Protein AF-A0A2V2YXD4-F1 (afdb_monomer)

Solvent-accessible surface area (backbone atoms only — not comparable to full-atom values): 4181 Å² total; per-residue (Å²): 125,76,44,64,26,43,34,31,32,64,99,60,66,69,46,82,43,82,38,38,70,70,53,50,53,52,48,54,52,36,15,69,75,68,33,37,39,78,47,84,50,97,93,46,72,45,49,28,32,34,41,30,43,67,42,98,92,69,42,85,42,74,47,81,34,72,67,78,79,84,123

Sequence (71 aa):
MHINITAMIKDGGSQIVKVTPHMLRKLAVAIQQKGSEIIHMQSGSAEVVGFLVQGSQVGERVIILGKGDPQ

Foldseek 3Di:
DWFWKWFQFPPDGTDTDIHDPVVVVVQLVCCQVPQWDWDQDPVGITITRFIWGDDPVPHTDGTHRGDPPPD

Secondary structure (DSSP, 8-state):
--EEEEEEETTS-EEEEEE-HHHHHHHHHHHHHHS-EEEEETTEEEEEEEEEEEETTTEEEEEE-------

pLDDT: mean 78.39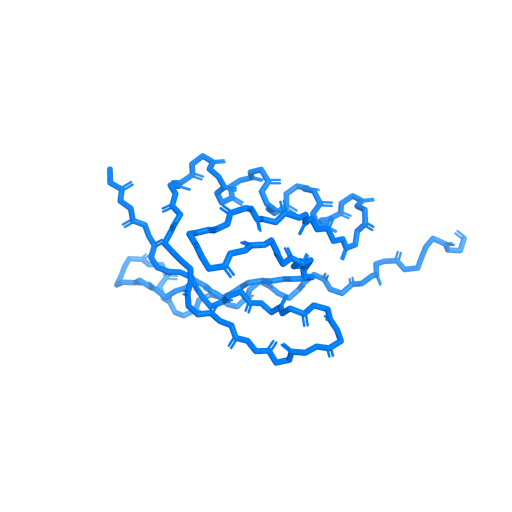, std 14.21, range [40.31, 91.31]

Organism: NCBI:txid375489

Mean predicted aligned error: 6.85 Å

Nearest PDB structures (foldseek):
  6sg9-assembly1_DB  TM=3.871E-01  e=3.950E-01  Trypanosoma brucei brucei
  7aor-assembly1_ab  TM=3.984E-01  e=3.730E-01  Trypanosoma cruzi strain CL Brener
  8sug-assembly1_C  TM=2.319E-01  e=5.260E-01  Pse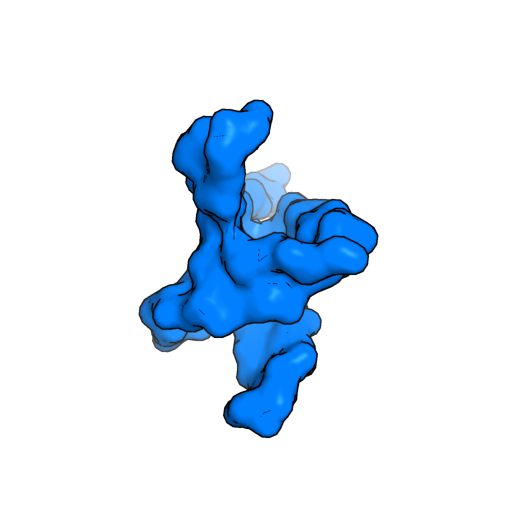udomonas aeruginosa PAO1
  1ywl-assembly1_A  TM=3.242E-01  e=3.106E+00  Enterococcus faecalis

Radius of gyration: 11.87 Å; Cα contacts (8 Å, |Δi|>4): 122; chains: 1; bounding box: 27×33×30 Å

Structure (mmCIF, N/CA/C/O backbone):
data_AF-A0A2V2YXD4-F1
#
_entry.id   AF-A0A2V2YXD4-F1
#
loop_
_atom_site.group_PDB
_atom_site.id
_atom_site.type_symbol
_atom_site.label_atom_id
_atom_site.label_alt_id
_atom_site.label_comp_id
_atom_site.label_asym_id
_atom_site.label_entity_id
_atom_site.label_seq_id
_atom_site.pdbx_PDB_ins_code
_atom_site.Cartn_x
_atom_site.Cartn_y
_atom_site.Cartn_z
_atom_site.occupancy
_atom_site.B_iso_or_equiv
_atom_site.auth_seq_id
_atom_site.auth_comp_id
_atom_site.auth_asym_id
_atom_site.auth_atom_id
_atom_site.pdbx_PDB_model_num
ATOM 1 N N . MET A 1 1 ? -3.859 -3.302 17.683 1.00 73.94 1 MET A N 1
ATOM 2 C CA . MET A 1 1 ? -4.889 -3.506 16.636 1.00 73.94 1 MET A CA 1
ATOM 3 C C . MET A 1 1 ? -4.202 -3.520 15.279 1.00 73.94 1 MET A C 1
ATOM 5 O O . MET A 1 1 ? -3.294 -2.720 15.081 1.00 73.94 1 MET A O 1
ATOM 9 N N . HIS A 1 2 ? -4.590 -4.429 14.387 1.00 79.56 2 HIS A N 1
ATOM 10 C CA . HIS A 1 2 ? -4.024 -4.540 13.040 1.00 79.56 2 HIS A CA 1
ATOM 11 C C . HIS A 1 2 ? -5.119 -4.328 11.994 1.00 79.56 2 HIS A C 1
ATOM 13 O O . HIS A 1 2 ? -6.269 -4.684 12.242 1.00 79.56 2 HIS A O 1
ATOM 19 N N . ILE A 1 3 ? -4.747 -3.764 10.850 1.00 83.31 3 ILE A N 1
ATOM 20 C CA . ILE A 1 3 ? -5.611 -3.478 9.705 1.00 83.31 3 ILE A CA 1
ATOM 21 C C . ILE A 1 3 ? -5.071 -4.284 8.525 1.00 83.31 3 ILE A C 1
ATOM 23 O O . ILE A 1 3 ? -3.861 -4.298 8.295 1.00 83.31 3 ILE A O 1
ATOM 27 N N . ASN A 1 4 ? -5.952 -4.963 7.796 1.00 86.81 4 ASN A N 1
ATOM 28 C CA . ASN A 1 4 ? -5.583 -5.567 6.522 1.00 86.81 4 ASN A CA 1
ATOM 29 C C . ASN A 1 4 ? -5.712 -4.501 5.436 1.00 86.81 4 ASN A C 1
ATOM 31 O O . ASN A 1 4 ? -6.737 -3.825 5.349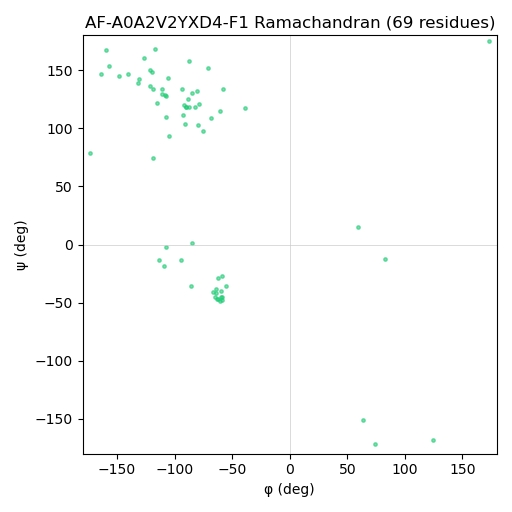 1.00 86.81 4 ASN A O 1
ATOM 35 N N . ILE A 1 5 ? -4.672 -4.360 4.627 1.00 87.62 5 ILE A N 1
ATOM 36 C CA . ILE A 1 5 ? -4.674 -3.505 3.446 1.00 87.62 5 ILE A CA 1
ATOM 37 C C . ILE A 1 5 ? -4.362 -4.343 2.221 1.00 87.62 5 ILE A C 1
ATOM 39 O O . ILE A 1 5 ? -3.606 -5.308 2.312 1.00 87.62 5 ILE A O 1
ATOM 43 N N . THR A 1 6 ? -4.888 -3.943 1.073 1.00 90.25 6 THR A N 1
ATOM 44 C CA . THR A 1 6 ? -4.409 -4.449 -0.214 1.00 90.25 6 THR A CA 1
ATOM 45 C C . THR A 1 6 ? -3.306 -3.514 -0.686 1.00 90.25 6 THR A C 1
ATOM 47 O O . THR A 1 6 ? -3.588 -2.393 -1.100 1.00 90.25 6 THR A O 1
ATOM 50 N N . ALA A 1 7 ? -2.050 -3.936 -0.568 1.00 89.69 7 ALA A N 1
ATOM 51 C CA . ALA A 1 7 ? -0.889 -3.204 -1.055 1.00 89.69 7 ALA A CA 1
ATOM 52 C C . ALA A 1 7 ? -0.716 -3.434 -2.561 1.00 89.69 7 ALA A C 1
ATOM 54 O O . ALA A 1 7 ? -0.755 -4.573 -3.028 1.00 89.69 7 ALA A O 1
ATOM 55 N N . MET A 1 8 ? -0.519 -2.355 -3.313 1.00 89.75 8 MET A N 1
ATOM 56 C CA . MET A 1 8 ? -0.200 -2.390 -4.739 1.00 89.75 8 MET A CA 1
ATOM 57 C C . MET A 1 8 ? 1.316 -2.426 -4.885 1.00 89.75 8 MET A C 1
ATOM 59 O O . MET A 1 8 ? 2.000 -1.506 -4.428 1.00 89.75 8 MET A O 1
ATOM 63 N N . ILE A 1 9 ? 1.838 -3.495 -5.476 1.00 89.62 9 ILE A N 1
ATOM 64 C CA . ILE A 1 9 ? 3.278 -3.725 -5.575 1.00 89.62 9 ILE A CA 1
ATOM 65 C C . ILE A 1 9 ? 3.768 -3.170 -6.910 1.00 89.62 9 ILE A C 1
ATOM 67 O O . ILE A 1 9 ? 3.154 -3.398 -7.956 1.00 89.62 9 ILE A O 1
ATOM 71 N N . LYS A 1 10 ? 4.875 -2.432 -6.877 1.00 85.94 10 LYS A N 1
ATOM 72 C CA . LYS A 1 10 ? 5.532 -1.938 -8.084 1.00 85.94 10 LYS A CA 1
ATOM 73 C C . LYS A 1 10 ? 5.912 -3.115 -8.977 1.00 85.94 10 LYS A C 1
ATOM 75 O O . LYS A 1 10 ? 6.441 -4.110 -8.490 1.00 85.94 10 LYS A O 1
ATOM 80 N N . ASP A 1 11 ? 5.611 -2.997 -10.264 1.00 81.94 11 ASP A N 1
ATOM 81 C CA . ASP A 1 11 ? 5.928 -4.003 -11.282 1.00 81.94 11 ASP A CA 1
ATOM 82 C C . ASP A 1 11 ? 5.313 -5.401 -11.037 1.00 81.94 11 ASP A C 1
ATOM 84 O O . ASP A 1 11 ? 5.707 -6.367 -11.690 1.00 81.94 11 ASP A O 1
ATOM 88 N N . GLY A 1 12 ? 4.323 -5.545 -10.138 1.00 69.12 12 GLY A N 1
ATOM 89 C CA . GLY A 1 12 ? 3.792 -6.876 -9.829 1.00 69.12 12 GLY A CA 1
ATOM 90 C C . GLY A 1 12 ? 2.570 -6.963 -8.915 1.00 69.12 12 GLY A C 1
ATOM 91 O O . GLY A 1 12 ? 2.682 -7.394 -7.774 1.00 69.12 12 GLY A O 1
ATOM 92 N N . GLY A 1 13 ? 1.375 -6.711 -9.455 1.00 85.38 13 GLY A N 1
ATOM 93 C CA . GLY A 1 13 ? 0.101 -7.113 -8.841 1.00 85.38 13 GLY A CA 1
ATOM 94 C C . GLY A 1 13 ? -0.215 -6.460 -7.488 1.00 85.38 13 GLY A C 1
ATOM 95 O O . GLY A 1 13 ? 0.167 -5.325 -7.202 1.00 85.38 13 GLY A O 1
ATOM 96 N N . SER A 1 14 ? -0.973 -7.173 -6.653 1.00 88.06 14 SER A N 1
ATOM 97 C CA . SER A 1 14 ? -1.377 -6.697 -5.328 1.00 88.06 14 SER A CA 1
ATOM 98 C C . SER A 1 14 ? -1.328 -7.807 -4.290 1.00 88.06 14 SER A C 1
ATOM 100 O O . SER A 1 14 ? -1.658 -8.953 -4.598 1.00 88.06 14 SER A O 1
ATOM 102 N N . GLN A 1 15 ? -1.001 -7.458 -3.050 1.00 88.44 15 GLN A N 1
ATOM 103 C CA . GLN A 1 15 ? -0.941 -8.399 -1.936 1.00 88.44 15 GLN A CA 1
ATOM 104 C C . GLN A 1 15 ? -1.695 -7.862 -0.722 1.00 88.44 15 GLN A C 1
ATOM 106 O O . GLN A 1 15 ? -1.636 -6.675 -0.412 1.00 88.44 15 GLN A O 1
ATOM 111 N N . ILE A 1 16 ? -2.379 -8.747 0.002 1.00 88.94 16 ILE A N 1
ATOM 112 C CA . ILE A 1 16 ? -2.977 -8.388 1.288 1.00 88.94 16 ILE A CA 1
ATOM 113 C C . ILE A 1 16 ? -1.882 -8.391 2.356 1.00 88.94 16 ILE A C 1
ATOM 115 O O . ILE A 1 16 ? -1.249 -9.417 2.607 1.00 88.94 16 ILE A O 1
ATOM 119 N N . VAL A 1 17 ? -1.683 -7.247 3.007 1.00 87.94 17 VAL A N 1
ATOM 120 C CA . VAL A 1 17 ? -0.679 -7.044 4.054 1.00 87.94 17 VAL A CA 1
ATOM 121 C C . VAL A 1 17 ? -1.370 -6.609 5.336 1.00 87.94 17 VAL A C 1
ATOM 123 O O . VAL A 1 17 ? -2.260 -5.758 5.336 1.00 87.94 17 VAL A O 1
ATOM 126 N N . LYS A 1 18 ? -0.947 -7.186 6.460 1.00 88.31 18 LYS A N 1
ATOM 127 C CA . LYS A 1 18 ? -1.421 -6.786 7.782 1.00 88.31 18 LYS A CA 1
ATOM 128 C C . LYS A 1 18 ? -0.491 -5.716 8.346 1.00 88.31 18 LYS A C 1
ATOM 130 O O . LYS A 1 18 ? 0.693 -5.965 8.549 1.00 88.31 18 LYS A O 1
ATOM 135 N N . VAL A 1 19 ? -1.031 -4.536 8.626 1.00 85.38 19 VAL A N 1
ATOM 136 C CA . VAL A 1 19 ? -0.272 -3.378 9.118 1.00 85.38 19 VAL A CA 1
ATOM 137 C C . VAL A 1 19 ? -0.873 -2.823 10.403 1.00 85.38 19 VAL A C 1
ATOM 139 O O . VAL A 1 19 ? -2.034 -3.062 10.737 1.00 85.38 19 VAL A O 1
ATOM 142 N N . THR A 1 20 ? -0.084 -2.060 11.151 1.00 88.00 20 THR A N 1
ATOM 143 C CA . THR A 1 20 ? -0.606 -1.243 12.255 1.00 88.00 20 THR A CA 1
ATOM 144 C C . THR A 1 20 ? -1.053 0.133 11.737 1.00 88.00 20 THR A C 1
ATOM 146 O O . THR A 1 20 ? -0.543 0.587 10.710 1.00 88.00 20 THR A O 1
ATOM 149 N N . PRO A 1 21 ? -1.942 0.860 12.442 1.00 83.62 21 PRO A N 1
ATOM 150 C CA . PRO A 1 21 ? -2.328 2.222 12.049 1.00 83.62 21 PRO A CA 1
ATOM 151 C C . PRO A 1 21 ? -1.134 3.181 11.893 1.00 83.62 21 PRO A C 1
ATOM 153 O O . PRO A 1 21 ? -1.102 4.018 10.996 1.00 83.62 21 PRO A O 1
ATOM 156 N N . HIS A 1 22 ? -0.110 3.028 12.736 1.00 85.19 22 HIS A N 1
ATOM 157 C CA . HIS A 1 22 ? 1.120 3.812 12.644 1.00 85.19 22 HIS A CA 1
ATOM 158 C C . HIS A 1 22 ? 1.926 3.492 11.372 1.00 85.19 22 HIS A C 1
ATOM 160 O O . HIS A 1 22 ? 2.430 4.406 10.718 1.00 85.19 22 HIS A O 1
ATOM 166 N N . MET A 1 23 ? 2.011 2.213 10.987 1.00 87.00 23 MET A N 1
ATOM 167 C CA . MET A 1 23 ? 2.629 1.809 9.718 1.00 87.00 23 MET A CA 1
ATOM 168 C C . MET A 1 23 ? 1.855 2.350 8.519 1.00 87.00 23 MET A C 1
ATOM 170 O O . MET A 1 23 ? 2.479 2.798 7.568 1.00 87.00 23 MET A O 1
ATOM 174 N N . LEU A 1 24 ? 0.521 2.379 8.587 1.00 86.00 24 LEU A N 1
ATOM 175 C CA . LEU A 1 24 ? -0.325 2.942 7.534 1.00 86.00 24 LEU A CA 1
ATOM 176 C C . LEU A 1 24 ? 0.006 4.417 7.269 1.00 86.00 24 LEU A C 1
ATOM 178 O O . LEU A 1 24 ? 0.169 4.824 6.122 1.00 86.00 24 LEU A O 1
ATOM 182 N N . ARG A 1 25 ? 0.163 5.214 8.336 1.00 85.19 25 ARG A N 1
ATOM 183 C CA . ARG A 1 25 ? 0.567 6.624 8.225 1.00 85.19 25 ARG A CA 1
ATOM 184 C C . ARG A 1 25 ? 1.951 6.764 7.596 1.00 85.19 25 ARG A C 1
ATOM 186 O O . ARG A 1 25 ? 2.125 7.589 6.707 1.00 85.19 25 ARG A O 1
ATOM 193 N N . LYS A 1 26 ? 2.926 5.971 8.054 1.00 89.00 26 LYS A N 1
ATOM 194 C CA . LYS A 1 26 ? 4.287 5.979 7.495 1.00 89.00 26 LYS A CA 1
ATOM 195 C C . LYS A 1 26 ? 4.288 5.619 6.011 1.00 89.00 26 LYS A C 1
ATOM 197 O O . LYS A 1 26 ? 4.917 6.320 5.229 1.00 89.00 26 LYS A O 1
ATOM 202 N N . LEU A 1 27 ? 3.534 4.585 5.645 1.00 87.88 27 LEU A N 1
ATOM 203 C CA . LEU A 1 27 ? 3.378 4.122 4.273 1.00 87.88 27 LEU A CA 1
ATOM 204 C C . LEU A 1 27 ? 2.768 5.213 3.384 1.00 87.88 27 LEU A C 1
ATOM 206 O O . LEU A 1 27 ? 3.328 5.528 2.342 1.00 87.88 27 LEU A O 1
ATOM 210 N N . ALA A 1 28 ? 1.678 5.850 3.824 1.00 85.19 28 ALA A N 1
ATOM 211 C CA . ALA A 1 28 ? 1.042 6.943 3.086 1.00 85.19 28 ALA A CA 1
ATOM 212 C C . ALA A 1 28 ? 1.997 8.119 2.834 1.00 85.19 28 ALA A C 1
ATOM 214 O O . ALA A 1 28 ? 2.097 8.596 1.708 1.00 85.19 28 ALA A O 1
ATOM 215 N N . VAL A 1 29 ? 2.717 8.565 3.870 1.00 86.81 29 VAL A N 1
ATOM 216 C CA . VAL A 1 29 ? 3.668 9.684 3.768 1.00 86.81 29 VAL A CA 1
ATOM 217 C C . VAL A 1 29 ? 4.831 9.336 2.843 1.00 86.81 29 VAL A C 1
ATOM 219 O O . VAL A 1 29 ? 5.201 10.145 1.997 1.00 86.81 29 VAL A O 1
ATOM 222 N N . ALA A 1 30 ? 5.398 8.137 2.981 1.00 88.06 30 ALA A N 1
ATOM 223 C CA . ALA A 1 30 ? 6.517 7.709 2.155 1.00 88.06 30 ALA A CA 1
ATOM 224 C C . ALA A 1 30 ? 6.133 7.625 0.674 1.00 88.06 30 ALA A C 1
ATOM 226 O O . ALA A 1 30 ? 6.829 8.194 -0.164 1.00 88.06 30 ALA A O 1
ATOM 227 N N . ILE A 1 31 ? 4.987 7.014 0.362 1.00 87.00 31 ILE A N 1
ATOM 228 C CA . ILE A 1 31 ? 4.489 6.931 -1.014 1.00 87.00 31 ILE A CA 1
ATOM 229 C C . ILE A 1 31 ? 4.167 8.329 -1.556 1.00 87.00 31 ILE A C 1
ATOM 231 O O . ILE A 1 31 ? 4.543 8.641 -2.679 1.00 87.00 31 ILE A O 1
ATOM 235 N N . GLN A 1 32 ? 3.553 9.209 -0.759 1.00 83.69 32 GLN A N 1
ATOM 236 C CA . GLN A 1 32 ? 3.282 10.589 -1.175 1.00 83.69 32 GLN A CA 1
ATOM 237 C C . GLN A 1 32 ? 4.567 11.360 -1.529 1.00 83.69 32 GLN A C 1
ATOM 239 O O . GLN A 1 32 ? 4.569 12.137 -2.478 1.00 83.69 32 GLN A O 1
ATOM 244 N N . GLN A 1 33 ? 5.646 11.177 -0.763 1.00 84.50 33 GLN A N 1
ATOM 245 C CA . GLN A 1 33 ? 6.894 11.934 -0.930 1.00 84.50 33 GLN A CA 1
ATOM 246 C C . GLN A 1 33 ? 7.841 11.338 -1.974 1.00 84.50 33 GLN A C 1
ATOM 248 O O . GLN A 1 33 ? 8.554 12.078 -2.645 1.00 84.50 33 GLN A O 1
ATOM 253 N N . LYS A 1 34 ? 7.895 10.008 -2.073 1.00 87.12 34 LYS A N 1
ATOM 254 C CA . LYS A 1 34 ? 8.899 9.278 -2.865 1.00 87.12 34 LYS A CA 1
ATOM 255 C C . LYS A 1 34 ? 8.298 8.530 -4.055 1.00 87.12 34 LYS A C 1
ATOM 257 O O . LYS A 1 34 ? 9.039 8.050 -4.904 1.00 87.12 34 LYS A O 1
ATOM 262 N N . GLY A 1 35 ? 6.974 8.386 -4.099 1.00 84.56 35 GLY A N 1
ATOM 263 C CA . GLY A 1 35 ? 6.252 7.551 -5.061 1.00 84.56 35 GLY A CA 1
ATOM 26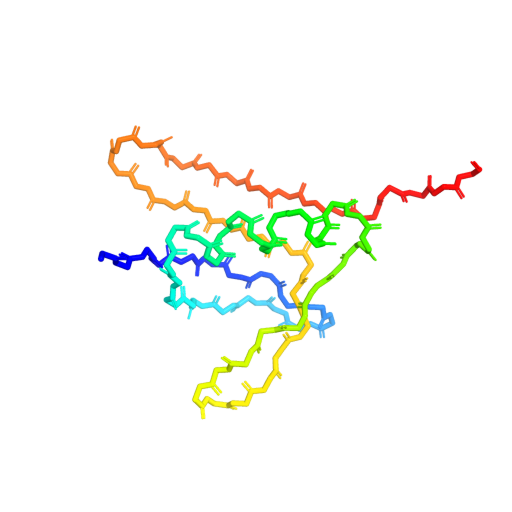4 C C . GLY A 1 35 ? 6.186 6.063 -4.693 1.00 84.56 35 GLY A C 1
ATOM 265 O O . GLY A 1 35 ? 5.405 5.332 -5.297 1.00 84.56 35 GLY A O 1
ATOM 266 N N . SER A 1 36 ? 6.965 5.600 -3.710 1.00 89.62 36 SER A N 1
ATOM 267 C CA . SER A 1 36 ? 6.947 4.216 -3.228 1.00 89.62 36 SER A CA 1
ATOM 268 C C . SER A 1 36 ? 7.537 4.071 -1.818 1.00 89.62 36 SER A C 1
ATOM 270 O O . SER A 1 36 ? 8.164 4.992 -1.291 1.00 89.62 36 SER A O 1
ATOM 272 N N . GLU A 1 37 ? 7.334 2.907 -1.198 1.00 91.25 37 GLU A N 1
ATOM 273 C CA . GLU A 1 37 ? 7.978 2.501 0.057 1.00 91.25 37 GLU A CA 1
ATOM 274 C C . GLU A 1 37 ? 8.191 0.982 0.098 1.00 91.25 37 GLU A C 1
ATOM 276 O O . GLU A 1 37 ? 7.352 0.218 -0.378 1.00 91.25 37 GLU A O 1
ATOM 281 N N . ILE A 1 38 ? 9.290 0.525 0.702 1.00 91.31 38 ILE A N 1
ATOM 282 C CA . ILE A 1 38 ? 9.572 -0.907 0.860 1.00 91.31 38 ILE A CA 1
ATOM 283 C C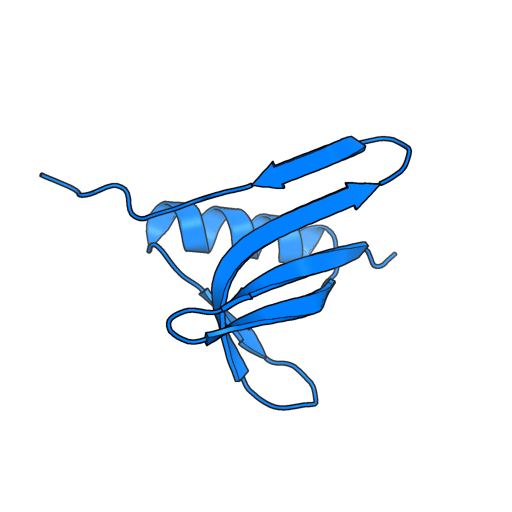 . ILE A 1 38 ? 8.941 -1.416 2.157 1.00 91.31 38 ILE A C 1
ATOM 285 O O . ILE A 1 38 ? 9.232 -0.916 3.242 1.00 91.31 38 ILE A O 1
ATOM 289 N N . ILE A 1 39 ? 8.114 -2.457 2.059 1.00 88.81 39 ILE A N 1
ATOM 290 C CA . ILE A 1 39 ? 7.547 -3.142 3.223 1.00 88.81 39 ILE A CA 1
ATOM 291 C C . ILE A 1 39 ? 8.221 -4.501 3.384 1.00 88.81 39 ILE A C 1
ATOM 293 O O . ILE A 1 39 ? 8.250 -5.305 2.454 1.00 88.81 39 ILE A O 1
ATOM 297 N N . HIS A 1 40 ? 8.725 -4.770 4.587 1.00 86.56 40 HIS A N 1
ATOM 298 C CA . HIS A 1 40 ? 9.279 -6.069 4.956 1.00 86.56 40 HIS A CA 1
ATOM 299 C C . HIS A 1 40 ? 8.180 -6.964 5.536 1.00 86.56 40 HIS A C 1
ATOM 301 O O . HIS A 1 40 ? 7.566 -6.645 6.556 1.00 86.56 40 HIS A O 1
ATOM 307 N N . MET A 1 41 ? 7.932 -8.088 4.875 1.00 79.88 41 MET A N 1
ATOM 308 C CA . MET A 1 41 ? 6.955 -9.107 5.247 1.00 79.88 41 MET A CA 1
ATOM 309 C C . MET A 1 41 ? 7.671 -10.427 5.541 1.00 79.88 41 MET A C 1
ATOM 311 O O . MET A 1 41 ? 8.843 -10.609 5.217 1.00 79.88 41 MET A O 1
ATOM 315 N N . GLN A 1 42 ? 6.955 -11.392 6.121 1.00 76.75 42 GLN A N 1
ATOM 316 C CA . GLN A 1 42 ? 7.512 -12.731 6.358 1.00 76.75 42 GLN A CA 1
ATOM 317 C C . GLN A 1 42 ? 7.892 -13.453 5.053 1.00 76.75 42 GLN A C 1
ATOM 319 O O . GLN A 1 42 ? 8.819 -14.254 5.051 1.00 76.75 42 GLN A O 1
ATOM 324 N N . SER A 1 43 ? 7.207 -13.149 3.946 1.00 77.25 43 SER A N 1
ATOM 325 C CA . SER A 1 43 ? 7.466 -13.717 2.617 1.00 77.25 43 SER A CA 1
ATOM 326 C C . SER A 1 43 ? 8.568 -12.997 1.829 1.00 77.25 43 SER A C 1
ATOM 328 O O . SER A 1 43 ? 8.812 -13.352 0.681 1.00 77.25 43 SER A O 1
ATOM 330 N N . GLY A 1 44 ? 9.202 -11.970 2.403 1.00 85.38 44 GLY A N 1
ATOM 331 C CA . GLY A 1 44 ? 10.191 -11.131 1.727 1.00 85.38 44 GLY A CA 1
ATOM 332 C C . GLY A 1 44 ? 9.833 -9.647 1.768 1.00 85.38 44 GLY A C 1
ATOM 333 O O . GLY A 1 44 ? 8.954 -9.219 2.513 1.00 85.38 44 GLY A O 1
ATOM 334 N N . SER A 1 45 ? 10.538 -8.847 0.973 1.00 89.38 45 SER A N 1
ATOM 335 C CA . SER A 1 45 ? 10.300 -7.402 0.882 1.00 89.38 45 SER A CA 1
ATOM 336 C C . SER A 1 45 ? 9.594 -7.070 -0.424 1.00 89.38 45 SER A C 1
ATOM 338 O O . SER A 1 45 ? 9.904 -7.679 -1.445 1.00 89.38 45 SER A O 1
ATOM 340 N N . ALA A 1 46 ? 8.681 -6.105 -0.402 1.00 88.62 46 ALA A N 1
ATOM 341 C CA . ALA A 1 46 ? 8.005 -5.632 -1.606 1.00 88.62 46 ALA A CA 1
ATOM 342 C C . ALA A 1 46 ? 8.017 -4.104 -1.671 1.00 88.62 46 ALA A C 1
ATOM 344 O O . ALA A 1 46 ? 7.811 -3.438 -0.654 1.00 88.62 46 ALA A O 1
ATOM 345 N N . GLU A 1 47 ? 8.256 -3.555 -2.863 1.00 91.00 47 GLU A N 1
ATOM 346 C CA . GLU A 1 47 ? 8.127 -2.121 -3.123 1.00 91.00 47 GLU A CA 1
ATOM 347 C C . GLU A 1 47 ? 6.654 -1.796 -3.383 1.00 91.00 47 GLU A C 1
ATOM 349 O O . GLU A 1 47 ? 6.044 -2.316 -4.313 1.00 91.00 47 GLU A O 1
ATOM 354 N N . VAL A 1 48 ? 6.068 -0.952 -2.542 1.00 90.44 48 VAL A N 1
ATOM 355 C CA . VAL A 1 48 ? 4.643 -0.620 -2.550 1.00 90.44 48 VAL A CA 1
ATOM 356 C C . VAL A 1 48 ? 4.444 0.796 -3.063 1.00 90.44 48 VAL A C 1
ATOM 358 O O . VAL A 1 48 ? 5.055 1.732 -2.556 1.00 90.44 48 VAL A O 1
ATOM 361 N N . VAL A 1 49 ? 3.560 0.950 -4.048 1.00 90.25 49 VAL A N 1
ATOM 362 C CA . VAL A 1 49 ? 3.238 2.232 -4.712 1.00 90.25 49 VAL A CA 1
ATOM 363 C C . VAL A 1 49 ? 1.859 2.770 -4.331 1.00 90.25 49 VAL A C 1
ATOM 365 O O . VAL A 1 49 ? 1.443 3.837 -4.757 1.00 90.25 49 VAL A O 1
ATOM 368 N N . GLY A 1 50 ? 1.111 2.035 -3.517 1.00 89.12 50 GLY A N 1
ATOM 369 C CA . GLY A 1 50 ? -0.166 2.486 -2.978 1.00 89.12 50 GLY A CA 1
ATOM 370 C C . GLY A 1 50 ? -0.861 1.371 -2.223 1.00 89.12 50 GLY A C 1
ATOM 371 O O . GLY A 1 50 ? -0.373 0.240 -2.173 1.00 89.12 50 GLY A O 1
ATOM 372 N N . PHE A 1 51 ? -1.995 1.678 -1.603 1.00 88.50 51 PHE A N 1
ATOM 373 C CA . PHE A 1 51 ? -2.741 0.672 -0.859 1.00 88.50 51 PHE A CA 1
ATOM 374 C C . PHE A 1 51 ? -4.221 1.022 -0.710 1.00 88.50 51 PHE A C 1
ATOM 376 O O . PHE A 1 51 ? -4.628 2.182 -0.690 1.00 88.50 51 PHE A O 1
ATOM 383 N N . LEU A 1 52 ? -5.038 -0.012 -0.552 1.00 85.56 52 LEU A N 1
ATOM 384 C CA . LEU A 1 52 ? -6.474 0.089 -0.329 1.00 85.56 52 LEU A CA 1
ATOM 385 C C . LEU A 1 52 ? -6.804 -0.354 1.096 1.00 85.56 52 LEU A C 1
ATOM 387 O O . LEU A 1 52 ? -6.311 -1.382 1.568 1.00 85.56 52 LEU A O 1
ATOM 391 N N . VAL A 1 53 ? -7.632 0.438 1.780 1.00 82.56 53 VAL A N 1
ATOM 392 C CA . VAL A 1 53 ? -8.097 0.165 3.144 1.00 82.56 53 VAL A CA 1
ATOM 393 C C . VAL A 1 53 ? -9.605 -0.059 3.113 1.00 82.56 53 VAL A C 1
ATOM 395 O O . VAL A 1 53 ? -10.363 0.825 2.717 1.00 82.56 53 VAL A O 1
ATOM 398 N N . GLN A 1 54 ? -10.046 -1.228 3.572 1.00 71.50 54 GLN A N 1
ATOM 399 C CA . GLN A 1 54 ? -11.461 -1.553 3.756 1.00 71.50 54 GLN A CA 1
ATOM 400 C C . GLN A 1 54 ? -11.777 -1.665 5.249 1.00 71.50 54 GLN A C 1
ATOM 402 O O . GLN A 1 54 ? -11.089 -2.370 5.989 1.00 71.50 54 GLN A O 1
ATOM 407 N N . GLY A 1 55 ? -12.823 -0.977 5.708 1.00 65.75 55 GLY A N 1
ATOM 408 C CA . GLY A 1 55 ? -13.294 -1.101 7.087 1.00 65.75 55 GLY A CA 1
ATOM 409 C C . GLY A 1 55 ? -14.700 -0.544 7.292 1.00 65.75 55 GLY A C 1
ATOM 410 O O . GLY A 1 55 ? -15.073 0.456 6.685 1.00 65.75 55 GLY A O 1
ATOM 411 N N . SER A 1 56 ? -15.465 -1.156 8.199 1.00 57.47 56 SER A N 1
ATOM 412 C CA . SER A 1 56 ? -16.870 -0.811 8.478 1.00 57.47 56 SER A CA 1
ATOM 413 C C . SER A 1 56 ? -17.094 0.637 8.934 1.00 57.47 56 SER A C 1
ATOM 415 O O . SER A 1 56 ? -18.160 1.187 8.691 1.00 57.47 56 SER A O 1
ATOM 417 N N . GLN A 1 57 ? -16.094 1.274 9.557 1.00 53.91 57 GLN A N 1
ATOM 418 C CA . GLN A 1 57 ? -16.152 2.687 9.968 1.00 53.91 57 GLN A CA 1
ATOM 419 C C . GLN A 1 57 ? -15.552 3.663 8.948 1.00 53.91 57 GLN A C 1
ATOM 421 O O . GLN A 1 57 ? -15.712 4.874 9.074 1.00 53.91 57 GLN A O 1
ATOM 426 N N . VAL A 1 58 ? -14.822 3.154 7.957 1.00 56.09 58 VAL A N 1
ATOM 427 C CA . VAL A 1 58 ? -14.040 3.971 7.020 1.00 56.09 58 VAL A CA 1
ATOM 428 C C . VAL A 1 58 ? -14.675 3.956 5.622 1.00 56.09 58 VAL A C 1
ATOM 430 O O . VAL A 1 58 ? -14.439 4.878 4.842 1.00 56.09 58 VAL A O 1
ATOM 433 N N . GLY A 1 59 ? -15.537 2.974 5.336 1.00 54.84 59 GLY A N 1
ATOM 434 C CA . GLY A 1 59 ? -15.991 2.644 3.986 1.00 54.84 59 GLY A CA 1
ATOM 435 C C . GLY A 1 59 ? -14.892 1.925 3.197 1.00 54.84 59 GLY A C 1
ATOM 436 O O . GLY A 1 59 ? -13.845 1.570 3.746 1.00 54.84 59 GLY A O 1
ATOM 437 N N . GLU A 1 60 ? -15.108 1.717 1.900 1.00 54.12 60 GLU A N 1
ATOM 438 C CA . GLU A 1 60 ? -14.028 1.341 0.984 1.00 54.12 60 GLU A CA 1
ATOM 439 C C . GLU A 1 60 ? -13.254 2.612 0.615 1.00 54.12 60 GLU A C 1
ATOM 441 O O . GLU A 1 60 ? -13.736 3.435 -0.162 1.00 54.12 60 GLU A O 1
ATOM 446 N N . ARG A 1 61 ? -12.074 2.828 1.209 1.00 60.34 61 ARG A N 1
ATOM 447 C CA . ARG A 1 61 ? -11.206 3.954 0.833 1.00 60.34 61 ARG A CA 1
ATOM 448 C C . ARG A 1 61 ? -10.004 3.432 0.071 1.00 60.34 61 ARG A C 1
ATOM 450 O O . ARG A 1 61 ? -9.108 2.797 0.630 1.00 60.34 61 ARG A O 1
ATOM 457 N N . VAL A 1 62 ? -9.990 3.732 -1.220 1.00 56.72 62 VAL A N 1
ATOM 458 C CA . VAL A 1 62 ? -8.851 3.470 -2.094 1.00 56.72 62 VAL A CA 1
ATOM 459 C C . VAL A 1 62 ? -7.906 4.665 -2.013 1.00 56.72 62 VAL A C 1
ATOM 461 O O . VAL A 1 62 ? -8.294 5.780 -2.355 1.00 56.72 62 VAL A O 1
ATOM 464 N N . ILE A 1 63 ? -6.675 4.452 -1.547 1.00 63.12 63 ILE A N 1
ATOM 465 C CA . ILE A 1 63 ? -5.631 5.480 -1.548 1.00 63.12 63 ILE A CA 1
ATOM 466 C C . ILE A 1 63 ? -4.666 5.132 -2.684 1.00 63.12 63 ILE A C 1
ATOM 468 O O . ILE A 1 63 ? -3.746 4.326 -2.537 1.00 63.12 63 ILE A O 1
ATOM 472 N N . ILE A 1 64 ? -4.921 5.723 -3.853 1.00 58.94 64 ILE A N 1
ATOM 473 C CA . ILE A 1 64 ? -4.054 5.611 -5.029 1.00 58.94 64 ILE A CA 1
ATOM 474 C C . ILE A 1 64 ? -3.094 6.795 -4.999 1.00 58.94 64 ILE A C 1
ATOM 476 O O . ILE A 1 64 ? -3.513 7.936 -5.170 1.00 58.94 64 ILE A O 1
ATOM 480 N N . LEU A 1 65 ? -1.813 6.531 -4.768 1.00 64.12 65 LEU A N 1
ATOM 481 C CA . LEU A 1 65 ? -0.765 7.547 -4.804 1.00 64.12 65 LEU A CA 1
ATOM 482 C C . LEU A 1 65 ? 0.230 7.158 -5.895 1.00 64.12 65 LEU A C 1
ATOM 484 O O . LEU A 1 65 ? 1.315 6.656 -5.634 1.00 64.12 65 LEU A O 1
ATOM 488 N N .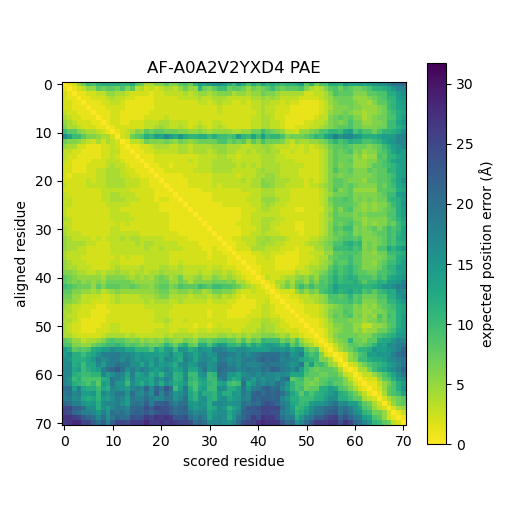 GLY A 1 66 ? -0.194 7.355 -7.143 1.00 55.69 66 GLY A N 1
ATOM 489 C CA . GLY A 1 66 ? 0.716 7.354 -8.281 1.00 55.69 66 GLY A CA 1
ATOM 490 C C . GLY A 1 66 ? 1.588 8.609 -8.261 1.00 55.69 66 GLY A C 1
ATOM 491 O O . GLY A 1 66 ? 1.183 9.645 -7.735 1.00 55.69 66 GLY A O 1
ATOM 492 N N . LYS A 1 67 ? 2.789 8.486 -8.827 1.00 51.31 67 LYS A N 1
ATOM 493 C CA . LYS A 1 67 ? 3.827 9.516 -8.925 1.00 51.31 67 LYS A CA 1
ATOM 494 C C . LYS A 1 67 ? 3.230 10.905 -9.220 1.00 51.31 67 LYS A C 1
ATOM 496 O O . LYS A 1 67 ? 2.652 11.115 -10.283 1.00 51.31 67 LYS A O 1
ATOM 501 N N . GLY A 1 68 ? 3.403 11.857 -8.303 1.00 47.59 68 GLY A N 1
ATOM 502 C CA . GLY A 1 68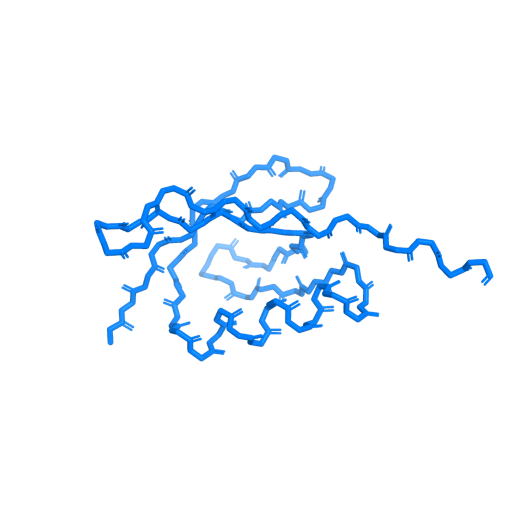 ? 3.408 13.260 -8.701 1.00 47.59 68 GLY A CA 1
ATOM 503 C C . GLY A 1 68 ? 4.676 13.454 -9.514 1.00 47.59 68 GLY A C 1
ATOM 504 O O . GLY A 1 68 ? 5.758 1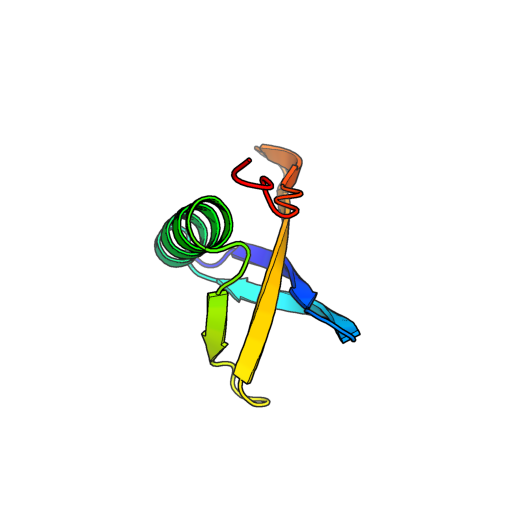3.333 -8.948 1.00 47.59 68 GLY A O 1
ATOM 505 N N . ASP A 1 69 ? 4.565 13.646 -10.827 1.00 44.53 69 ASP A N 1
ATOM 506 C CA . ASP A 1 69 ? 5.696 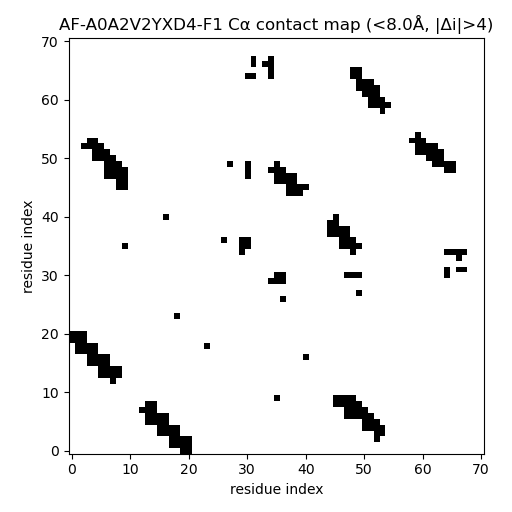14.152 -11.599 1.00 44.53 69 ASP A CA 1
ATOM 507 C C . ASP A 1 69 ? 6.051 15.530 -11.023 1.00 44.53 69 ASP A C 1
ATOM 509 O O . ASP A 1 69 ? 5.223 16.443 -11.098 1.00 44.53 69 ASP A O 1
ATOM 513 N N . PRO A 1 70 ? 7.241 15.707 -10.422 1.00 48.03 70 PRO A N 1
ATOM 514 C CA . PRO A 1 70 ? 7.777 17.036 -10.246 1.00 48.03 70 PRO A CA 1
ATOM 515 C C . PRO A 1 70 ? 8.277 17.451 -11.630 1.00 48.03 70 PRO A C 1
ATOM 517 O O . PRO A 1 70 ? 9.341 17.005 -12.064 1.00 48.03 70 PRO A O 1
ATOM 520 N N . GLN A 1 71 ? 7.463 18.218 -12.356 1.00 40.31 71 GLN A N 1
ATOM 521 C CA . GLN A 1 71 ? 8.029 19.147 -13.331 1.00 40.31 71 GLN A CA 1
ATOM 522 C C . GLN A 1 71 ? 8.729 20.276 -12.579 1.00 40.31 71 GLN A C 1
ATOM 524 O O . GLN A 1 71 ? 8.168 20.726 -11.552 1.00 40.31 71 GLN A O 1
#